Protein AF-A0A8J4XQ06-F1 (afdb_monomer)

Radius of gyration: 14.67 Å; Cα contacts (8 Å, |Δi|>4): 168; chains: 1; bounding box: 44×24×39 Å

Mean predicted aligned error: 8.26 Å

Foldseek 3Di:
DDADEDQALCPDPCPDPPDQAHEYEAEFADCSLLVSLVCLLVRQDDLNRHAYEYEYPCLVPDQQDFDDDPGRHPPDPPRHPVVSVVSNVVSVYHYDPDPVCRVVVNCVVCVVSVNNDDD

Organism: Chionoecetes opilio (NCBI:txid41210)

Nearest PDB structures (foldseek):
  7mss-assembly1_A  TM=9.404E-01  e=2.863E-13  Homo sapiens
  2fp4-assembly1_A  TM=9.313E-01  e=4.836E-13  Sus scrofa
  8z03-assembly1_A  TM=9.295E-01  e=5.514E-13  Homo sapiens
  6hxi-assembly1_B  TM=7.385E-01  e=1.306E-06  Methanothrix soehngenii
  6znw-assembly1_B  TM=7.306E-01  e=3.270E-06  Methanothrix soehngenii

Structure (mmCIF, N/CA/C/O 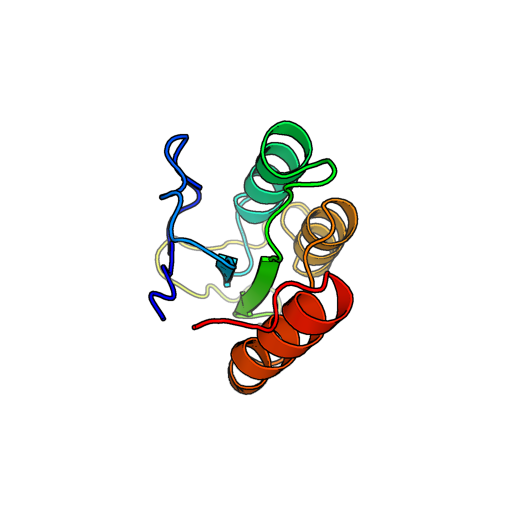backbone):
data_AF-A0A8J4XQ06-F1
#
_entry.id   AF-A0A8J4XQ06-F1
#
loop_
_atom_site.group_PDB
_atom_site.id
_atom_site.type_symbol
_atom_site.label_atom_id
_atom_site.label_alt_id
_atom_site.label_comp_id
_atom_site.label_asym_id
_atom_site.label_entity_id
_atom_site.label_seq_id
_atom_site.pdbx_PDB_ins_code
_atom_site.Cartn_x
_atom_site.Cartn_y
_atom_site.Cartn_z
_atom_site.occupancy
_atom_site.B_iso_or_equiv
_atom_site.auth_seq_id
_atom_site.auth_comp_id
_atom_site.auth_asym_id
_atom_site.auth_atom_id
_atom_site.pdbx_PDB_model_num
ATOM 1 N N . MET A 1 1 ? -20.132 5.941 2.288 1.00 33.44 1 MET A N 1
ATOM 2 C CA . MET A 1 1 ? -18.727 5.478 2.315 1.00 33.44 1 MET A CA 1
ATOM 3 C C . MET A 1 1 ? -17.895 6.371 1.405 1.00 33.44 1 MET A C 1
ATOM 5 O O . MET A 1 1 ? -18.049 6.287 0.193 1.00 33.44 1 MET A O 1
ATOM 9 N N . ARG A 1 2 ? -17.077 7.276 1.958 1.00 33.78 2 ARG A N 1
ATOM 10 C CA . ARG A 1 2 ? -16.100 8.029 1.157 1.00 33.78 2 ARG A CA 1
ATOM 11 C C . ARG A 1 2 ? -14.825 7.198 1.062 1.00 33.78 2 ARG A C 1
ATOM 13 O O . ARG A 1 2 ? -14.132 7.010 2.054 1.00 33.78 2 ARG A O 1
ATOM 20 N N . VAL A 1 3 ? -14.563 6.666 -0.128 1.00 37.72 3 VAL A N 1
ATOM 21 C CA . VAL A 1 3 ? -13.260 6.100 -0.485 1.00 37.72 3 VAL A CA 1
ATOM 22 C C . VAL A 1 3 ? -12.451 7.242 -1.081 1.00 37.72 3 VAL A C 1
ATOM 24 O O . VAL A 1 3 ? -12.711 7.672 -2.204 1.00 37.72 3 VAL A O 1
ATOM 27 N N . THR A 1 4 ? -11.510 7.784 -0.313 1.00 43.38 4 THR A N 1
ATOM 28 C CA . THR A 1 4 ? -10.630 8.846 -0.804 1.00 43.38 4 THR A CA 1
ATOM 29 C C . THR A 1 4 ? -9.442 8.206 -1.513 1.00 43.38 4 THR A C 1
ATOM 31 O O . THR A 1 4 ? -8.649 7.498 -0.898 1.00 43.38 4 THR A O 1
ATOM 34 N N . THR A 1 5 ? -9.339 8.434 -2.822 1.00 42.19 5 THR A N 1
ATOM 35 C CA . THR A 1 5 ? -8.217 7.968 -3.650 1.00 42.19 5 THR A CA 1
ATOM 36 C C . THR A 1 5 ? -7.195 9.096 -3.750 1.00 42.19 5 THR A C 1
ATOM 38 O O . THR A 1 5 ? -7.472 10.117 -4.377 1.00 42.19 5 THR A O 1
ATOM 41 N N . TYR A 1 6 ? -6.018 8.945 -3.140 1.00 45.16 6 TYR A N 1
ATOM 42 C CA . TYR A 1 6 ? -4.920 9.902 -3.299 1.00 45.16 6 TYR A CA 1
ATOM 43 C C . TYR A 1 6 ? -3.947 9.381 -4.362 1.00 45.16 6 TYR A C 1
ATOM 45 O O . TYR A 1 6 ? -3.070 8.577 -4.069 1.00 45.16 6 TYR A O 1
ATOM 53 N N . LEU A 1 7 ? -4.073 9.865 -5.605 1.00 40.22 7 LEU A N 1
ATOM 54 C CA . LEU A 1 7 ? -3.121 9.593 -6.702 1.00 40.22 7 LEU A CA 1
ATOM 55 C C . LEU A 1 7 ? -1.840 10.452 -6.604 1.00 40.22 7 LEU A C 1
ATOM 57 O O . LEU A 1 7 ? -1.159 10.739 -7.582 1.00 40.22 7 LEU A O 1
ATOM 61 N N . ARG A 1 8 ? -1.497 10.929 -5.415 1.00 39.19 8 ARG A N 1
ATOM 62 C CA . ARG A 1 8 ? -0.261 11.664 -5.174 1.00 39.19 8 ARG A CA 1
ATOM 63 C C . ARG A 1 8 ? 0.091 11.414 -3.726 1.00 39.19 8 ARG A C 1
ATOM 65 O O . ARG A 1 8 ? -0.762 11.624 -2.870 1.00 39.19 8 ARG A O 1
ATOM 72 N N . VAL A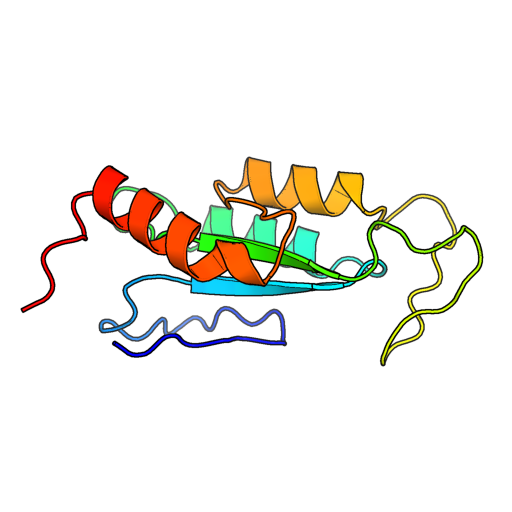 1 9 ? 1.302 10.910 -3.483 1.00 40.09 9 VAL A N 1
ATOM 73 C CA . VAL A 1 9 ? 1.858 10.581 -2.161 1.00 40.09 9 VAL A CA 1
ATOM 74 C C . VAL A 1 9 ? 1.865 11.833 -1.292 1.00 40.09 9 VAL A C 1
ATOM 76 O O . VAL A 1 9 ? 2.811 12.610 -1.221 1.00 40.09 9 VAL A O 1
ATOM 79 N N . THR A 1 10 ? 0.711 12.096 -0.720 1.00 38.12 10 THR A N 1
ATOM 80 C CA . THR A 1 10 ? 0.421 13.102 0.278 1.00 38.12 10 THR A CA 1
ATOM 81 C C . THR A 1 10 ? -0.788 12.516 0.982 1.00 38.12 10 THR A C 1
ATOM 83 O O . THR A 1 10 ? -1.923 12.943 0.790 1.00 38.12 10 THR A O 1
ATOM 86 N N . ILE A 1 11 ? -0.544 11.435 1.730 1.00 52.03 11 ILE A N 1
ATOM 87 C CA . ILE A 1 11 ? -1.460 10.992 2.777 1.00 52.03 11 ILE A CA 1
ATOM 88 C C . ILE A 1 11 ? -1.495 12.184 3.729 1.00 52.03 11 ILE A C 1
ATOM 90 O O . ILE A 1 11 ? -0.576 12.388 4.510 1.00 52.03 11 ILE A O 1
ATOM 94 N N . SER A 1 12 ? -2.429 13.104 3.503 1.00 42.12 12 SER A N 1
ATOM 95 C CA . SER A 1 12 ? -2.390 14.419 4.134 1.00 42.12 12 SER A CA 1
ATOM 96 C C . SER A 1 12 ? -2.438 14.246 5.650 1.00 42.12 12 SER A C 1
ATOM 98 O O . SER A 1 12 ? -3.196 13.416 6.150 1.00 42.12 12 SER A O 1
ATOM 100 N N . LYS A 1 13 ? -1.676 15.072 6.380 1.00 39.91 13 LYS A N 1
ATOM 101 C CA . LYS A 1 13 ? -1.653 15.187 7.855 1.00 39.91 13 LYS A CA 1
ATOM 102 C C . LYS A 1 13 ? -3.030 15.381 8.519 1.00 39.91 13 LYS A C 1
ATOM 104 O O . LYS A 1 13 ? -3.122 15.397 9.738 1.00 39.91 13 LYS A O 1
ATOM 109 N N . HIS A 1 14 ? -4.085 15.529 7.726 1.00 44.62 14 HIS A N 1
ATOM 110 C CA . HIS A 1 14 ? -5.471 15.667 8.142 1.00 44.62 14 HIS A CA 1
ATOM 111 C C . HIS A 1 14 ? -6.260 14.515 7.531 1.00 44.62 14 HIS A C 1
ATOM 113 O O . HIS A 1 14 ? -7.026 14.709 6.585 1.00 44.62 14 HIS A O 1
ATOM 119 N N . VAL A 1 15 ? -6.019 13.291 8.005 1.00 58.28 15 VAL A N 1
ATOM 120 C CA . VAL A 1 15 ? -6.884 12.186 7.606 1.00 58.28 15 VAL A CA 1
ATOM 121 C C . VAL A 1 15 ? -8.242 12.468 8.226 1.00 58.28 15 VAL A C 1
ATOM 123 O O . VAL A 1 15 ? -8.398 12.364 9.439 1.00 58.28 15 VAL A O 1
ATOM 126 N N . ASP A 1 16 ? -9.193 12.852 7.380 1.00 69.81 16 ASP A N 1
ATOM 127 C CA . ASP A 1 16 ? -10.593 13.060 7.732 1.00 69.81 16 ASP A CA 1
ATOM 128 C C . ASP A 1 16 ? -11.041 11.967 8.736 1.00 69.81 16 ASP A C 1
ATOM 130 O O . ASP A 1 16 ? -10.819 10.772 8.461 1.00 69.81 16 ASP A O 1
ATOM 134 N N . PRO A 1 17 ? -11.592 12.333 9.914 1.00 72.81 17 PRO A N 1
ATOM 135 C CA . PRO A 1 17 ? -12.045 11.368 10.922 1.00 72.81 17 PRO A CA 1
ATOM 136 C C . PRO A 1 17 ? -13.074 10.365 10.368 1.00 72.81 17 PRO A C 1
ATOM 138 O O . PRO A 1 17 ? -13.179 9.231 10.857 1.00 72.81 17 PRO A O 1
ATOM 141 N N . ASP A 1 18 ? -13.766 10.721 9.285 1.00 78.81 18 ASP A N 1
ATOM 142 C CA . ASP A 1 18 ? -14.714 9.851 8.597 1.00 78.81 18 ASP A CA 1
ATOM 143 C C . ASP A 1 18 ? -14.049 8.885 7.609 1.00 78.81 18 ASP A C 1
ATOM 145 O O . ASP A 1 18 ? -14.679 7.925 7.165 1.00 78.81 18 ASP A O 1
ATOM 149 N N . THR A 1 19 ? -12.759 9.054 7.299 1.00 81.75 19 THR A N 1
ATOM 150 C CA . THR A 1 19 ? -12.008 8.078 6.496 1.00 81.75 19 THR A CA 1
ATOM 151 C C . THR A 1 19 ? -11.819 6.796 7.298 1.00 81.75 19 THR A C 1
ATOM 153 O O . THR A 1 19 ? -11.167 6.811 8.344 1.00 81.75 19 THR A O 1
ATOM 156 N N . LYS A 1 20 ? -12.350 5.682 6.784 1.00 84.62 20 LYS A N 1
ATOM 157 C CA . LYS A 1 20 ? -12.294 4.355 7.428 1.00 84.62 20 LYS A CA 1
ATOM 158 C C . LYS A 1 20 ? -11.317 3.377 6.773 1.00 84.62 20 LYS A C 1
ATOM 160 O O . LYS A 1 20 ? -11.114 2.289 7.292 1.00 84.62 20 LYS A O 1
ATOM 165 N N . GLY A 1 21 ? -10.719 3.752 5.647 1.00 89.12 21 GLY A N 1
ATOM 166 C CA . GLY A 1 21 ? -9.751 2.942 4.916 1.00 89.12 21 GLY A CA 1
ATOM 167 C C . GLY A 1 21 ? -9.085 3.754 3.814 1.00 89.12 21 GLY A C 1
ATOM 168 O O . GLY A 1 21 ? -9.603 4.798 3.411 1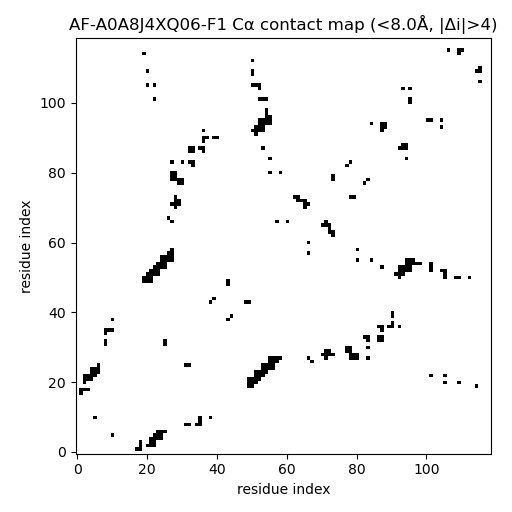.00 89.12 21 GLY A O 1
ATOM 169 N N . ILE A 1 22 ? -7.926 3.294 3.357 1.00 90.44 22 ILE A N 1
ATOM 170 C CA . ILE A 1 22 ? -7.083 3.997 2.390 1.00 90.44 22 ILE A CA 1
ATOM 171 C C . ILE A 1 22 ? -6.832 3.073 1.198 1.00 90.44 22 ILE A C 1
ATOM 173 O O . ILE A 1 22 ? -6.433 1.922 1.363 1.00 90.44 22 ILE A O 1
ATOM 177 N N . ILE A 1 23 ? -7.044 3.597 -0.011 1.00 91.19 23 ILE A N 1
ATOM 178 C CA . ILE A 1 23 ? -6.619 2.954 -1.254 1.00 91.19 23 ILE A CA 1
ATOM 179 C C . ILE A 1 23 ? -5.474 3.758 -1.866 1.00 91.19 23 ILE A C 1
ATOM 181 O O . ILE A 1 23 ? -5.600 4.962 -2.099 1.00 91.19 23 ILE A O 1
ATOM 185 N N . LEU A 1 24 ? -4.365 3.071 -2.134 1.00 91.06 24 LEU A N 1
ATOM 186 C CA . LEU A 1 24 ? -3.194 3.600 -2.821 1.00 91.06 24 LEU A CA 1
ATOM 187 C C . LEU A 1 24 ? -3.098 2.985 -4.219 1.00 91.06 24 LEU A C 1
ATOM 189 O O . LEU A 1 24 ? -3.209 1.777 -4.392 1.00 91.06 24 LEU A O 1
ATOM 193 N N . ILE A 1 25 ? -2.892 3.816 -5.235 1.00 90.12 25 ILE A N 1
ATOM 194 C CA . ILE A 1 25 ? -2.642 3.350 -6.600 1.00 90.12 25 ILE A CA 1
ATOM 195 C C . ILE A 1 25 ? -1.325 3.970 -7.038 1.00 90.12 25 ILE A C 1
ATOM 197 O O . ILE A 1 25 ? -1.235 5.186 -7.201 1.00 90.12 25 ILE A O 1
ATOM 201 N N . GLY A 1 26 ? -0.309 3.124 -7.160 1.00 86.25 26 GLY A N 1
ATOM 202 C CA . GLY A 1 26 ? 1.034 3.489 -7.587 1.00 86.25 26 GLY A CA 1
ATOM 203 C C . GLY A 1 26 ? 1.354 2.983 -8.989 1.00 86.25 26 GLY A C 1
ATOM 204 O O . GLY A 1 26 ? 0.565 2.277 -9.625 1.00 86.25 26 GLY A O 1
ATOM 205 N N . GLU A 1 27 ? 2.551 3.308 -9.456 1.00 85.00 27 GLU A N 1
ATOM 206 C CA . GLU A 1 27 ? 3.117 2.799 -10.706 1.00 85.00 27 GLU A CA 1
ATOM 207 C C . GLU A 1 27 ? 4.579 2.384 -10.504 1.00 85.00 27 GLU A C 1
ATOM 209 O O . GLU A 1 27 ? 5.247 2.803 -9.560 1.00 85.00 27 GLU A O 1
ATOM 214 N N . ILE A 1 28 ? 5.091 1.511 -11.372 1.00 80.25 28 ILE A N 1
ATOM 215 C CA . ILE A 1 28 ? 6.527 1.205 -11.389 1.00 80.25 28 ILE A CA 1
ATOM 216 C C . ILE A 1 28 ? 7.368 2.461 -11.679 1.00 80.25 28 ILE A C 1
ATOM 218 O O . ILE A 1 28 ? 6.944 3.354 -12.407 1.00 80.25 28 ILE A O 1
ATOM 222 N N . GLY A 1 29 ? 8.605 2.482 -11.169 1.00 75.31 29 GLY A N 1
ATOM 223 C CA . GLY A 1 29 ? 9.544 3.598 -11.322 1.00 75.31 29 GLY A CA 1
ATOM 224 C C . GLY A 1 29 ? 9.435 4.681 -10.244 1.00 75.31 29 GLY A C 1
ATOM 225 O O . GLY A 1 29 ? 8.452 4.799 -9.520 1.00 75.31 29 GLY A O 1
ATOM 226 N N . GLY A 1 30 ? 10.506 5.465 -10.088 1.00 79.50 30 GLY A N 1
ATOM 227 C CA . GLY A 1 30 ? 10.623 6.437 -8.996 1.00 79.50 30 GLY A CA 1
ATOM 228 C C . GLY A 1 30 ? 10.700 5.777 -7.611 1.00 79.50 30 GLY A C 1
ATOM 229 O O . GLY A 1 30 ? 10.921 4.577 -7.507 1.00 79.50 30 GLY A O 1
ATOM 230 N N . GLY A 1 31 ? 10.509 6.562 -6.548 1.00 81.31 31 GLY A N 1
ATOM 231 C CA . GLY A 1 31 ? 10.595 6.104 -5.147 1.00 81.31 31 GLY A CA 1
ATOM 232 C C . GLY A 1 31 ? 9.407 6.546 -4.286 1.00 81.31 31 GLY A C 1
ATOM 233 O O . GLY A 1 31 ? 9.588 6.941 -3.135 1.00 81.31 31 GLY A O 1
ATOM 234 N N . ALA A 1 32 ? 8.229 6.693 -4.895 1.00 84.81 32 ALA A N 1
ATOM 235 C CA . ALA A 1 32 ? 7.067 7.293 -4.248 1.00 84.81 32 ALA A CA 1
ATOM 236 C C . ALA A 1 32 ? 6.414 6.332 -3.242 1.00 84.81 32 ALA A C 1
ATOM 238 O O . ALA A 1 32 ? 6.056 6.750 -2.145 1.00 84.81 32 ALA A O 1
ATOM 239 N N . GLU A 1 33 ? 6.307 5.057 -3.599 1.00 88.50 33 GLU A N 1
ATOM 240 C CA . GLU A 1 33 ? 5.726 3.989 -2.788 1.00 88.50 33 GLU A CA 1
ATOM 241 C C . GLU A 1 33 ? 6.563 3.723 -1.534 1.00 88.50 33 GLU A C 1
ATOM 243 O O . GLU A 1 33 ? 6.015 3.537 -0.454 1.00 88.50 33 GLU A O 1
ATOM 248 N N . GLU A 1 34 ? 7.886 3.791 -1.653 1.00 89.69 34 GLU A N 1
ATOM 249 C CA . GLU A 1 34 ? 8.821 3.654 -0.540 1.00 89.69 34 GLU A CA 1
ATOM 250 C C . GLU A 1 34 ? 8.650 4.801 0.468 1.00 89.69 34 GLU A C 1
ATOM 252 O O . GLU A 1 34 ? 8.506 4.565 1.666 1.00 89.69 34 GLU A O 1
ATOM 257 N N . ARG A 1 35 ? 8.537 6.043 -0.022 1.00 87.62 35 ARG A N 1
ATOM 258 C CA . ARG A 1 35 ? 8.214 7.210 0.817 1.00 87.62 35 ARG A CA 1
ATOM 259 C C . ARG A 1 35 ? 6.821 7.116 1.441 1.00 87.62 35 ARG A C 1
ATOM 261 O O . ARG A 1 35 ? 6.620 7.555 2.569 1.00 87.62 35 ARG A O 1
ATOM 268 N N . ALA A 1 36 ? 5.848 6.553 0.723 1.00 89.06 36 ALA A N 1
ATOM 269 C CA . ALA A 1 36 ? 4.517 6.308 1.270 1.00 89.06 36 ALA A CA 1
ATOM 270 C C . ALA A 1 36 ? 4.560 5.262 2.395 1.00 89.06 36 ALA A C 1
ATOM 272 O O . ALA A 1 36 ? 3.885 5.434 3.406 1.00 89.06 36 ALA A O 1
ATOM 273 N N . ALA A 1 37 ? 5.372 4.213 2.247 1.00 91.56 37 ALA A N 1
ATOM 274 C CA . ALA A 1 37 ? 5.578 3.201 3.275 1.00 91.56 37 ALA A CA 1
ATOM 275 C C . ALA A 1 37 ? 6.222 3.784 4.543 1.00 91.56 37 ALA A C 1
ATOM 277 O O . ALA A 1 37 ? 5.751 3.505 5.644 1.00 91.56 37 ALA A O 1
ATOM 278 N N . GLU A 1 38 ? 7.258 4.615 4.403 1.00 91.19 38 GLU A N 1
ATOM 279 C CA . GLU A 1 38 ? 7.865 5.343 5.529 1.00 91.19 38 GLU A CA 1
ATOM 280 C C . GLU A 1 38 ? 6.831 6.222 6.240 1.00 91.19 38 GLU A C 1
ATOM 282 O O . GLU A 1 38 ? 6.635 6.097 7.447 1.00 91.19 38 GLU A O 1
ATOM 287 N N . TYR A 1 39 ? 6.073 7.016 5.478 1.00 89.69 39 TYR A N 1
ATOM 288 C CA . TYR A 1 39 ? 5.020 7.864 6.033 1.00 89.69 39 TYR A CA 1
ATOM 289 C C . TYR A 1 39 ? 3.958 7.058 6.797 1.00 89.69 39 TYR A C 1
ATOM 291 O O . TYR A 1 39 ? 3.523 7.457 7.874 1.00 89.69 39 TYR A O 1
ATOM 299 N N . LEU A 1 40 ? 3.521 5.917 6.255 1.00 90.75 40 LEU A N 1
ATOM 300 C CA . LEU A 1 40 ? 2.528 5.058 6.903 1.00 90.75 40 LEU A CA 1
ATOM 301 C C . LEU A 1 40 ? 3.042 4.465 8.216 1.00 90.75 40 LEU A C 1
ATOM 303 O O . LEU A 1 40 ? 2.286 4.413 9.182 1.00 90.75 40 LEU A O 1
ATOM 307 N N . LYS A 1 41 ? 4.318 4.075 8.287 1.00 90.69 41 LYS A N 1
ATOM 308 C CA . LYS A 1 41 ? 4.925 3.589 9.536 1.00 90.69 41 LYS A CA 1
ATOM 309 C C . LYS A 1 41 ? 4.916 4.666 10.623 1.00 90.69 41 LYS A C 1
ATOM 311 O O . LYS A 1 41 ? 4.630 4.364 11.781 1.00 90.69 41 LYS A O 1
ATOM 316 N N . GLU A 1 42 ? 5.190 5.911 10.245 1.00 89.94 42 GLU A N 1
ATOM 317 C CA . GLU A 1 42 ? 5.248 7.049 11.168 1.00 89.94 42 GLU A CA 1
ATOM 318 C C . GLU A 1 42 ? 3.864 7.568 11.586 1.00 89.94 42 GLU A C 1
ATOM 320 O O . GLU A 1 42 ? 3.692 8.014 12.719 1.00 89.94 42 GLU A O 1
ATOM 325 N N . HIS A 1 43 ? 2.875 7.521 10.689 1.00 86.56 43 HIS A N 1
ATOM 326 C CA . HIS A 1 43 ? 1.609 8.246 10.866 1.00 86.56 43 HIS A CA 1
ATOM 327 C C . HIS A 1 43 ? 0.342 7.385 10.841 1.00 86.56 43 HIS A C 1
ATOM 329 O O . HIS A 1 43 ? -0.733 7.888 11.161 1.00 86.56 43 HIS A O 1
ATOM 335 N N . ASN A 1 44 ? 0.432 6.114 10.452 1.00 87.38 44 ASN A N 1
ATOM 336 C CA . ASN A 1 44 ? -0.690 5.178 10.392 1.00 87.38 44 ASN A CA 1
ATOM 337 C C . ASN A 1 44 ? -0.312 3.861 11.086 1.00 87.38 44 ASN A C 1
ATOM 339 O O . ASN A 1 44 ? -0.327 2.787 10.486 1.00 87.38 44 ASN A O 1
ATOM 343 N N . SER A 1 45 ? 0.058 3.971 12.359 1.00 84.25 45 SER A N 1
ATOM 344 C CA . SER A 1 45 ? 0.466 2.865 13.223 1.00 84.25 45 SER A CA 1
ATOM 345 C C . SER A 1 45 ? -0.319 2.876 14.540 1.00 84.25 45 SER A C 1
ATOM 347 O O . SER A 1 45 ? -0.973 3.859 14.888 1.00 84.25 45 SER A O 1
ATOM 349 N N . GLY A 1 46 ? -0.288 1.758 15.270 1.00 86.19 46 GLY A N 1
ATOM 350 C CA . GLY A 1 46 ? -1.009 1.609 16.537 1.00 86.19 46 GLY A CA 1
ATOM 351 C C . GLY A 1 46 ? -2.479 1.179 16.385 1.00 86.19 46 GLY A C 1
ATOM 352 O O . GLY A 1 46 ? -2.877 0.709 15.318 1.00 86.19 46 GLY A O 1
ATOM 353 N N . PRO A 1 47 ? -3.283 1.283 17.461 1.00 84.00 47 PRO A N 1
ATOM 354 C CA . PRO A 1 47 ? -4.645 0.739 17.511 1.00 84.00 47 PRO A CA 1
ATOM 355 C C . PRO A 1 47 ? -5.631 1.455 16.578 1.00 84.00 47 PRO A C 1
ATOM 357 O O . PRO A 1 47 ? -6.594 0.840 16.131 1.00 84.00 47 PRO A O 1
ATOM 360 N N . ASP A 1 48 ? -5.364 2.721 16.248 1.00 84.06 48 ASP A N 1
ATOM 361 C CA . ASP A 1 48 ? -6.209 3.545 15.374 1.00 84.06 48 ASP A CA 1
ATOM 362 C C . ASP A 1 48 ? -5.741 3.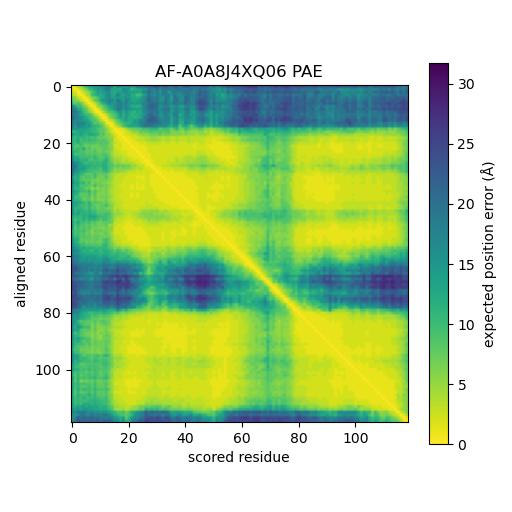536 13.906 1.00 84.06 48 ASP A C 1
ATOM 364 O O . ASP A 1 48 ? -6.209 4.335 13.087 1.00 84.06 48 ASP A O 1
ATOM 368 N N . ALA A 1 49 ? -4.798 2.651 13.558 1.00 87.00 49 ALA A N 1
ATOM 369 C CA . ALA A 1 49 ? -4.293 2.527 12.199 1.00 87.00 49 ALA A CA 1
ATOM 370 C C . ALA A 1 49 ? -5.427 2.163 11.233 1.00 87.00 49 ALA A C 1
ATOM 372 O O . ALA A 1 49 ? -6.170 1.197 11.424 1.00 87.00 49 ALA A O 1
ATOM 373 N N . LYS A 1 50 ? -5.545 2.937 10.154 1.00 88.38 50 LYS A N 1
ATOM 374 C CA . LYS A 1 50 ? -6.553 2.696 9.123 1.00 88.38 50 LYS A CA 1
ATOM 375 C C . LYS A 1 50 ? -6.060 1.595 8.186 1.00 88.38 50 LYS A C 1
ATOM 377 O O . LYS A 1 50 ? -4.880 1.604 7.827 1.00 88.38 50 LYS A O 1
ATOM 382 N N . PRO A 1 51 ? -6.938 0.682 7.742 1.00 93.12 51 PRO A N 1
ATOM 383 C CA . PRO A 1 51 ? -6.565 -0.349 6.785 1.00 93.12 51 PRO A CA 1
ATOM 384 C C . PRO A 1 51 ? -6.162 0.282 5.453 1.00 93.12 51 PRO A C 1
ATOM 386 O O . PRO A 1 51 ? -6.833 1.198 4.963 1.00 93.12 51 PRO A O 1
ATOM 389 N N . VAL A 1 52 ? -5.072 -0.214 4.865 1.00 94.19 52 VAL A N 1
ATOM 390 C CA . VAL A 1 52 ? -4.514 0.308 3.613 1.00 94.19 52 VAL A CA 1
ATOM 391 C C . VAL A 1 52 ? -4.372 -0.816 2.597 1.00 94.19 52 VAL A C 1
ATOM 393 O O . VAL A 1 52 ? -3.727 -1.829 2.867 1.00 94.19 52 VAL A O 1
ATOM 396 N N . VAL A 1 53 ? -4.927 -0.610 1.403 1.00 96.00 53 VAL A N 1
ATOM 397 C CA . VAL A 1 53 ? -4.735 -1.496 0.250 1.00 96.00 53 VAL A CA 1
ATOM 398 C C . VAL A 1 53 ? -4.068 -0.721 -0.874 1.00 96.00 53 VAL A C 1
ATOM 400 O O . VAL A 1 53 ? -4.477 0.394 -1.189 1.00 96.00 53 VAL A O 1
ATOM 403 N N . SER A 1 54 ? -3.059 -1.313 -1.503 1.00 94.81 54 SER A N 1
ATOM 404 C CA . SER A 1 54 ? -2.348 -0.725 -2.634 1.00 94.81 54 SER A CA 1
ATOM 405 C C . SER A 1 54 ? -2.466 -1.569 -3.899 1.00 94.81 54 SER A C 1
ATOM 407 O O . SER A 1 54 ? -2.685 -2.774 -3.834 1.00 94.81 54 SER A O 1
ATOM 409 N N . PHE A 1 55 ? -2.307 -0.947 -5.060 1.00 92.88 55 PHE A N 1
ATOM 410 C CA . PHE A 1 55 ? -2.054 -1.611 -6.335 1.00 92.88 55 PHE A CA 1
ATOM 411 C C . PHE A 1 55 ? -0.934 -0.867 -7.059 1.00 92.88 55 PHE A C 1
ATOM 413 O O . PHE A 1 55 ? -0.959 0.360 -7.136 1.00 92.88 55 PHE A O 1
ATOM 420 N N . ILE A 1 56 ? 0.033 -1.604 -7.607 1.00 89.69 56 ILE A N 1
ATOM 421 C CA . ILE A 1 56 ? 1.131 -1.037 -8.397 1.00 89.69 56 ILE A CA 1
ATOM 422 C C . ILE A 1 56 ? 0.898 -1.393 -9.863 1.00 89.69 56 ILE A C 1
ATOM 424 O O . ILE A 1 56 ? 0.925 -2.562 -10.250 1.00 89.69 56 ILE A O 1
ATOM 428 N N . ALA A 1 57 ? 0.674 -0.381 -10.695 1.00 87.19 57 ALA A N 1
ATOM 429 C CA . ALA A 1 57 ? 0.523 -0.560 -12.129 1.00 87.19 57 ALA A CA 1
ATOM 430 C C . ALA A 1 57 ? 1.871 -0.865 -12.803 1.00 87.19 57 ALA A C 1
ATOM 432 O O . ALA A 1 57 ? 2.919 -0.357 -12.410 1.00 87.19 57 ALA A O 1
ATOM 433 N N . GLY A 1 58 ? 1.835 -1.668 -13.870 1.00 82.00 58 GLY A N 1
ATOM 434 C CA . GLY A 1 58 ? 3.008 -1.922 -14.712 1.00 82.00 58 GLY A CA 1
ATOM 435 C C . GLY A 1 58 ? 3.961 -3.014 -14.214 1.00 82.00 58 GLY A C 1
ATOM 436 O O . GLY A 1 58 ? 5.062 -3.110 -14.740 1.00 82.00 58 GLY A O 1
ATOM 437 N N . LEU A 1 59 ? 3.552 -3.882 -13.277 1.00 78.12 59 LEU A N 1
ATOM 438 C CA . LEU A 1 59 ? 4.364 -5.034 -12.829 1.00 78.12 59 LEU A CA 1
ATOM 439 C C . LEU A 1 59 ? 4.809 -5.959 -13.976 1.00 78.12 59 LEU A C 1
ATOM 441 O O . LEU A 1 59 ? 5.861 -6.583 -13.897 1.00 78.12 59 LEU A O 1
ATOM 445 N N . THR A 1 60 ? 4.016 -6.044 -15.045 1.00 74.94 60 THR A N 1
ATOM 446 C CA . THR A 1 60 ? 4.302 -6.855 -16.239 1.00 74.94 60 THR A CA 1
ATOM 447 C C . THR A 1 60 ? 4.980 -6.054 -17.355 1.00 74.94 60 THR A C 1
ATOM 449 O O . THR A 1 60 ? 4.999 -6.497 -18.506 1.00 74.94 60 THR A O 1
ATOM 452 N N . ALA A 1 61 ? 5.473 -4.843 -17.071 1.00 70.69 61 ALA A N 1
ATOM 453 C CA . ALA A 1 61 ? 6.156 -4.033 -18.069 1.00 70.69 61 ALA A CA 1
ATOM 454 C C . ALA A 1 61 ? 7.472 -4.713 -18.484 1.00 70.69 61 ALA A C 1
ATOM 456 O O . ALA A 1 61 ? 8.261 -5.098 -17.618 1.00 70.69 61 ALA A O 1
ATOM 457 N N . PRO A 1 62 ? 7.740 -4.860 -19.794 1.00 65.19 62 PRO A N 1
ATOM 458 C CA . PRO A 1 62 ? 9.004 -5.417 -20.241 1.00 65.19 62 PRO A CA 1
ATOM 459 C C . PRO A 1 62 ? 10.165 -4.469 -19.885 1.00 65.19 62 PRO A C 1
ATOM 461 O O . PRO A 1 62 ? 9.977 -3.245 -19.880 1.00 65.19 62 PRO A O 1
ATOM 464 N N . PRO A 1 63 ? 11.371 -5.006 -19.617 1.00 66.94 63 PRO A N 1
ATOM 465 C CA . PRO A 1 63 ? 12.557 -4.199 -19.350 1.00 66.94 63 PRO A CA 1
ATOM 466 C C . PRO A 1 63 ? 12.790 -3.141 -20.435 1.00 66.94 63 PRO A C 1
ATOM 468 O O . PRO A 1 63 ? 12.601 -3.400 -21.623 1.00 66.94 63 PRO A O 1
ATOM 471 N N . GLY A 1 64 ? 13.197 -1.937 -20.031 1.00 62.53 64 GLY A N 1
ATOM 472 C CA . GLY A 1 64 ? 13.510 -0.845 -20.959 1.00 62.53 64 GLY A CA 1
ATOM 473 C C . GLY A 1 64 ? 12.299 -0.132 -21.573 1.00 62.53 64 GLY A C 1
ATOM 474 O O . GLY A 1 64 ? 12.487 0.780 -22.377 1.00 62.53 64 GLY A O 1
ATOM 475 N N . ARG A 1 65 ? 11.060 -0.487 -21.201 1.00 58.50 65 ARG A N 1
ATOM 476 C CA . ARG A 1 65 ? 9.864 0.237 -21.651 1.00 58.50 65 ARG A CA 1
ATOM 477 C C . ARG A 1 65 ? 9.495 1.357 -20.685 1.00 58.50 65 ARG A C 1
ATOM 479 O O . ARG A 1 65 ? 9.394 1.150 -19.480 1.00 58.50 65 ARG A O 1
ATOM 486 N N . ARG A 1 66 ? 9.231 2.537 -21.241 1.00 57.16 66 ARG A N 1
ATOM 487 C CA . ARG A 1 66 ? 8.675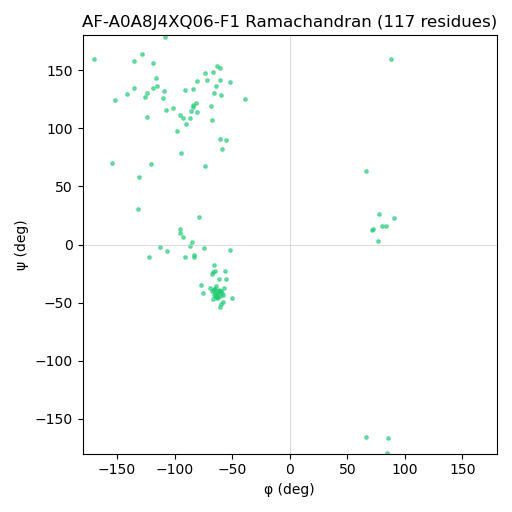 3.676 -20.509 1.00 57.16 66 ARG A CA 1
ATOM 488 C C . ARG A 1 66 ? 7.158 3.500 -20.395 1.00 57.16 66 ARG A C 1
ATOM 490 O O . ARG A 1 66 ? 6.481 3.420 -21.417 1.00 57.16 66 ARG A O 1
ATOM 497 N N . MET A 1 67 ? 6.635 3.461 -19.173 1.00 55.41 67 MET A N 1
ATOM 498 C CA . MET A 1 67 ? 5.196 3.480 -18.882 1.00 55.41 67 MET A CA 1
ATOM 499 C C . MET A 1 67 ? 4.869 4.786 -18.126 1.00 55.41 67 MET A C 1
ATOM 501 O O . MET A 1 67 ? 5.630 5.173 -17.242 1.00 55.41 67 MET A O 1
ATOM 505 N N . GLY A 1 68 ? 3.775 5.474 -18.475 1.00 57.25 68 GLY A N 1
ATOM 506 C CA . GLY A 1 68 ? 3.159 6.508 -17.619 1.00 57.25 68 GLY A CA 1
ATOM 507 C C . GLY A 1 68 ? 3.709 7.950 -17.660 1.00 57.25 68 GLY A C 1
ATOM 508 O O . GLY A 1 68 ? 4.628 8.291 -18.413 1.00 57.25 68 GLY A O 1
ATOM 509 N N . HIS A 1 69 ? 3.083 8.811 -16.838 1.00 48.44 69 HIS A N 1
ATOM 510 C CA . HIS A 1 69 ? 3.115 10.286 -16.888 1.00 48.44 69 HIS A CA 1
ATOM 511 C C . HIS A 1 69 ? 4.483 10.935 -16.610 1.00 48.44 69 HIS A C 1
ATOM 513 O O . HIS A 1 69 ? 4.706 12.062 -17.045 1.00 48.44 69 HIS A O 1
ATOM 519 N N . ALA A 1 70 ? 5.409 10.260 -15.922 1.00 45.09 70 ALA A N 1
ATOM 520 C CA . ALA A 1 70 ? 6.681 10.868 -15.507 1.00 45.09 70 ALA A CA 1
ATOM 521 C C . ALA A 1 70 ? 7.928 10.293 -16.193 1.00 45.09 70 ALA A C 1
ATOM 523 O O . ALA A 1 70 ? 9.031 10.786 -15.983 1.00 45.09 70 ALA A O 1
ATOM 524 N N . GLY A 1 71 ? 7.802 9.282 -17.053 1.00 48.78 71 GLY A N 1
ATOM 525 C CA . GLY A 1 71 ? 8.993 8.575 -17.512 1.00 48.78 71 GLY A CA 1
ATOM 526 C C . GLY A 1 71 ? 9.671 7.815 -16.393 1.00 48.78 71 GLY A C 1
ATOM 527 O O . GLY A 1 71 ? 10.830 8.060 -16.074 1.00 48.78 71 GLY A O 1
ATOM 528 N N . ALA A 1 72 ? 8.937 6.847 -15.852 1.00 53.44 72 ALA A N 1
ATOM 529 C CA . ALA A 1 72 ? 9.516 5.741 -15.121 1.00 53.44 72 ALA A CA 1
ATOM 530 C C . ALA A 1 72 ? 10.560 5.043 -16.010 1.00 53.44 72 ALA A C 1
ATOM 532 O O . ALA A 1 72 ? 10.246 4.153 -16.799 1.00 53.44 72 ALA A O 1
ATOM 533 N N . ILE A 1 73 ? 11.809 5.500 -15.937 1.00 53.84 73 ILE A N 1
ATOM 534 C CA . ILE A 1 73 ? 12.959 4.761 -16.430 1.00 53.84 73 ILE A CA 1
ATOM 535 C C . ILE A 1 73 ? 13.333 3.821 -15.291 1.00 53.84 73 ILE A C 1
ATOM 537 O O . ILE A 1 73 ? 13.682 4.268 -14.199 1.00 53.84 7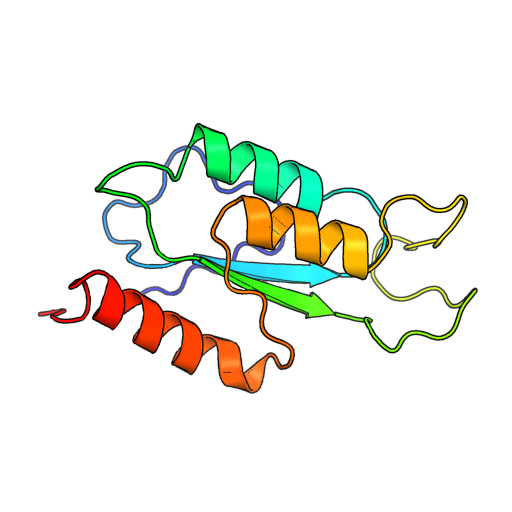3 ILE A O 1
ATOM 541 N N . ILE A 1 74 ? 13.271 2.513 -15.539 1.00 55.62 74 ILE A N 1
ATOM 542 C CA . ILE A 1 74 ? 13.893 1.518 -14.661 1.00 55.62 74 ILE A CA 1
ATOM 543 C C . ILE A 1 74 ? 15.412 1.601 -14.905 1.00 55.62 74 ILE A C 1
ATOM 545 O O . ILE A 1 74 ? 16.007 0.734 -15.536 1.00 55.62 74 ILE A O 1
ATOM 549 N N . SER A 1 75 ? 16.043 2.711 -14.516 1.00 49.91 75 SER A N 1
ATOM 550 C CA . SER A 1 75 ? 17.488 2.926 -14.629 1.00 49.91 75 SER A CA 1
ATOM 551 C C . SER A 1 75 ? 18.135 2.701 -13.270 1.00 49.91 75 SER A C 1
ATOM 553 O O . SER A 1 75 ? 17.868 3.446 -12.332 1.00 49.91 75 SER A O 1
ATOM 555 N N . GLY A 1 76 ? 19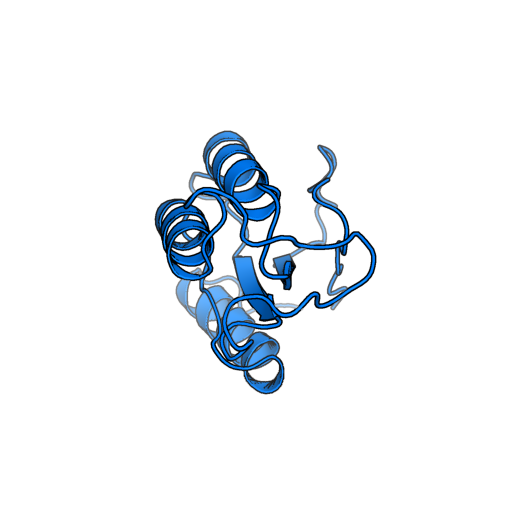.014 1.702 -13.174 1.00 51.25 76 GLY A N 1
ATOM 556 C CA . GLY A 1 76 ? 19.948 1.583 -12.049 1.00 51.25 76 GLY A CA 1
ATOM 557 C C . GLY A 1 76 ? 19.474 0.782 -10.833 1.00 51.25 76 GLY A C 1
ATOM 558 O O . GLY A 1 76 ? 20.007 0.989 -9.748 1.00 51.25 76 GLY A O 1
ATOM 559 N N . GLY A 1 77 ? 18.504 -0.128 -10.982 1.00 54.41 77 GLY A N 1
ATOM 560 C CA . GLY A 1 77 ? 18.204 -1.139 -9.954 1.00 54.41 77 GLY A CA 1
ATOM 561 C C . GLY A 1 77 ? 17.538 -0.631 -8.666 1.00 54.41 77 GLY A C 1
ATOM 562 O O . GLY A 1 77 ? 17.472 -1.383 -7.703 1.00 54.41 77 GLY A O 1
ATOM 563 N N . LYS A 1 78 ? 17.043 0.614 -8.636 1.00 52.22 78 LYS A N 1
ATOM 564 C CA . LYS A 1 78 ? 16.231 1.177 -7.540 1.00 52.22 78 LYS A CA 1
ATOM 565 C C . LYS A 1 78 ? 14.827 1.521 -8.038 1.00 52.22 78 LYS A C 1
ATOM 567 O O . LYS A 1 78 ? 14.680 1.989 -9.167 1.00 52.22 78 LYS A O 1
ATOM 572 N N . GLY A 1 79 ? 13.811 1.316 -7.199 1.00 59.25 79 GLY A N 1
ATOM 573 C CA . GLY A 1 79 ? 12.408 1.516 -7.578 1.00 59.25 79 GLY A CA 1
ATOM 574 C C . GLY A 1 79 ? 11.853 0.372 -8.428 1.00 59.25 79 GLY A C 1
ATOM 575 O O . GLY A 1 79 ? 10.949 0.582 -9.245 1.00 59.25 79 GLY A O 1
ATOM 576 N N . GLY A 1 80 ? 12.422 -0.831 -8.273 1.00 72.12 80 GLY A N 1
ATOM 577 C CA . GLY A 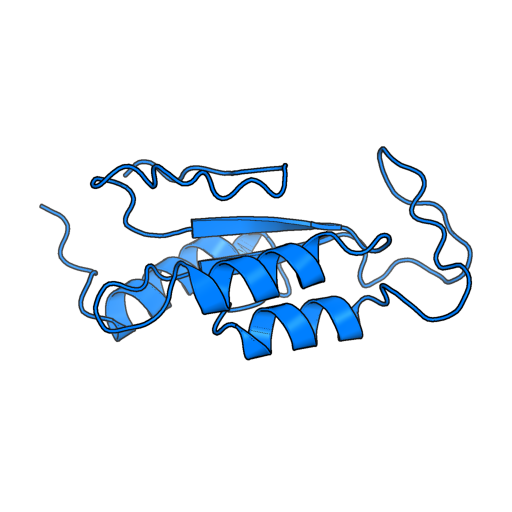1 80 ? 11.879 -2.039 -8.870 1.00 72.12 80 GLY A CA 1
ATOM 578 C C . GLY A 1 80 ? 10.489 -2.340 -8.313 1.00 72.12 80 GLY A C 1
ATOM 579 O O . GLY A 1 80 ? 10.153 -1.980 -7.187 1.00 72.12 8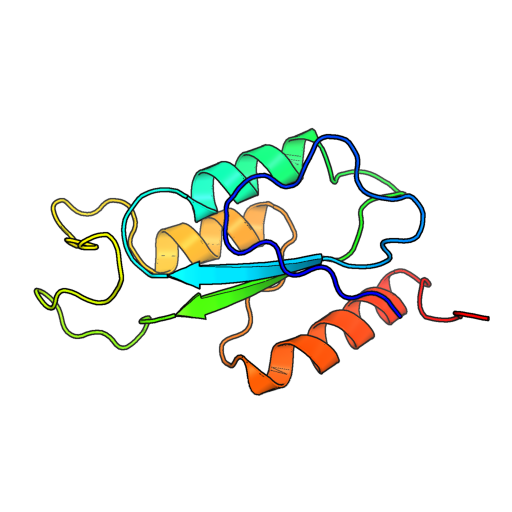0 GLY A O 1
ATOM 580 N N . ALA A 1 81 ? 9.675 -3.032 -9.106 1.00 79.69 81 ALA A N 1
ATOM 581 C CA . ALA A 1 81 ? 8.339 -3.461 -8.703 1.00 79.69 81 ALA A CA 1
ATOM 582 C C . ALA A 1 81 ? 8.329 -4.176 -7.337 1.00 79.69 81 ALA A C 1
ATOM 584 O O . ALA A 1 81 ? 7.509 -3.857 -6.483 1.00 79.69 81 ALA A O 1
ATOM 585 N N . MET A 1 82 ? 9.268 -5.103 -7.121 1.00 85.56 82 MET A N 1
ATOM 586 C CA . MET A 1 82 ? 9.359 -5.865 -5.872 1.00 85.56 82 MET A CA 1
ATOM 587 C C . MET A 1 82 ? 9.797 -5.012 -4.683 1.00 85.56 82 MET A C 1
ATOM 589 O O . MET A 1 82 ? 9.256 -5.190 -3.600 1.00 85.56 82 MET A O 1
ATOM 593 N N . ASP A 1 83 ? 10.709 -4.056 -4.876 1.00 86.94 83 ASP A N 1
ATOM 594 C CA . ASP A 1 83 ? 11.152 -3.167 -3.794 1.00 86.94 83 ASP A CA 1
ATOM 595 C C . ASP A 1 83 ? 9.984 -2.329 -3.267 1.00 86.94 83 ASP A C 1
ATOM 597 O O . ASP A 1 83 ? 9.790 -2.206 -2.059 1.00 86.94 83 ASP A O 1
ATOM 601 N N . LYS A 1 84 ? 9.150 -1.820 -4.182 1.00 88.81 84 LYS A N 1
ATOM 602 C CA . LYS A 1 84 ? 7.927 -1.078 -3.855 1.00 88.81 84 LYS A CA 1
ATOM 603 C C . LYS A 1 84 ? 6.923 -1.937 -3.095 1.00 88.81 84 LYS A C 1
ATOM 605 O O . LYS A 1 84 ? 6.355 -1.477 -2.107 1.00 88.81 84 LYS A O 1
ATOM 610 N N . ILE A 1 85 ? 6.713 -3.176 -3.550 1.00 92.25 85 ILE A N 1
ATOM 611 C CA . ILE A 1 85 ? 5.824 -4.139 -2.887 1.00 92.25 85 ILE A CA 1
ATOM 612 C C . ILE A 1 85 ? 6.325 -4.405 -1.466 1.00 92.25 85 ILE A C 1
ATOM 614 O O . ILE A 1 85 ? 5.582 -4.179 -0.518 1.00 92.25 85 ILE A O 1
ATOM 618 N N . HIS A 1 86 ? 7.596 -4.782 -1.307 1.00 93.88 86 HIS A N 1
ATOM 619 C CA . HIS A 1 86 ? 8.177 -5.080 0.001 1.00 93.88 86 HIS A CA 1
ATOM 620 C C . HIS A 1 86 ? 8.148 -3.872 0.942 1.00 93.88 86 HIS A C 1
ATOM 622 O O . HIS A 1 86 ? 7.859 -4.022 2.130 1.00 93.88 86 HIS A O 1
ATOM 628 N N . ALA A 1 87 ? 8.418 -2.665 0.435 1.00 93.56 87 ALA A N 1
ATOM 629 C CA . ALA A 1 87 ? 8.338 -1.451 1.236 1.00 93.56 87 ALA A CA 1
ATOM 630 C C . ALA A 1 87 ? 6.920 -1.258 1.793 1.00 93.56 87 ALA A C 1
ATOM 632 O O . ALA A 1 87 ? 6.760 -1.111 3.006 1.00 93.56 87 ALA A O 1
ATOM 633 N N . LEU A 1 88 ? 5.896 -1.330 0.938 1.00 94.69 88 LEU A N 1
ATOM 634 C CA . LEU A 1 88 ? 4.494 -1.188 1.334 1.00 94.69 88 LEU A CA 1
ATOM 635 C C . LEU A 1 88 ? 4.040 -2.307 2.286 1.00 94.69 88 LEU A C 1
ATOM 637 O O . LEU A 1 88 ? 3.457 -2.016 3.329 1.00 94.69 88 LEU A O 1
ATOM 641 N N . GLU A 1 89 ? 4.361 -3.566 1.989 1.00 95.75 89 GLU A N 1
ATOM 642 C CA . GLU A 1 89 ? 4.033 -4.709 2.854 1.00 95.75 89 GLU A CA 1
ATOM 643 C C . GLU A 1 89 ? 4.679 -4.570 4.238 1.00 95.75 89 GLU A C 1
ATOM 645 O O . GLU A 1 89 ? 4.028 -4.796 5.257 1.00 95.75 89 GLU A O 1
ATOM 650 N N . SER A 1 90 ? 5.926 -4.088 4.306 1.00 95.75 90 SER A N 1
ATOM 651 C CA . SER A 1 90 ? 6.603 -3.822 5.582 1.00 95.75 90 SER A CA 1
ATOM 652 C C . SER A 1 90 ? 5.960 -2.694 6.400 1.00 95.75 90 SER A C 1
ATOM 654 O O . SER A 1 90 ? 6.235 -2.570 7.591 1.00 95.75 90 SER A O 1
ATOM 656 N N . ALA A 1 91 ? 5.131 -1.853 5.774 1.00 94.50 91 ALA A N 1
ATOM 657 C CA . ALA A 1 91 ? 4.328 -0.823 6.432 1.00 94.50 91 ALA A CA 1
ATOM 658 C C . ALA A 1 91 ? 2.911 -1.309 6.796 1.00 94.50 91 ALA A C 1
ATOM 660 O O . ALA A 1 91 ? 2.088 -0.507 7.230 1.00 94.50 91 ALA A O 1
ATOM 661 N N . GLY A 1 92 ? 2.610 -2.601 6.616 1.00 94.19 92 GLY A N 1
ATOM 662 C CA . GLY A 1 92 ? 1.292 -3.178 6.888 1.00 94.19 92 GLY A CA 1
ATOM 663 C C . GLY A 1 92 ? 0.261 -2.931 5.784 1.00 94.19 92 GLY A C 1
ATOM 664 O O . GLY A 1 92 ? -0.934 -3.090 6.019 1.00 94.19 92 GLY A O 1
ATOM 665 N N . VAL A 1 93 ? 0.695 -2.530 4.584 1.00 95.75 93 VAL A N 1
ATOM 666 C CA . VAL A 1 93 ? -0.192 -2.337 3.430 1.00 95.75 93 VAL A CA 1
ATOM 667 C C . VAL A 1 93 ? -0.427 -3.664 2.721 1.00 95.75 93 VAL A C 1
ATOM 669 O O . VAL A 1 93 ? 0.520 -4.371 2.383 1.00 95.75 93 VAL A O 1
ATOM 672 N N . ILE A 1 94 ? -1.683 -3.963 2.398 1.00 97.00 94 ILE A N 1
ATOM 673 C CA . ILE A 1 94 ? -2.023 -5.101 1.540 1.00 97.00 94 ILE A CA 1
ATOM 674 C C . ILE A 1 94 ? -1.819 -4.688 0.085 1.00 97.00 94 ILE A C 1
ATOM 676 O O . ILE A 1 94 ? -2.543 -3.833 -0.425 1.00 97.00 94 ILE A O 1
ATOM 680 N N . VAL A 1 95 ? -0.863 -5.294 -0.617 1.00 95.56 95 VAL A N 1
ATOM 681 C CA . VAL A 1 95 ? -0.647 -5.002 -2.040 1.00 95.56 95 VAL A CA 1
ATOM 682 C C . VAL A 1 95 ? -1.433 -5.983 -2.909 1.00 95.56 95 VAL A C 1
ATOM 684 O O . VAL A 1 95 ? -1.107 -7.162 -3.032 1.00 95.56 95 VAL A O 1
ATOM 687 N N . SER A 1 96 ? -2.484 -5.484 -3.550 1.00 95.12 96 SER A N 1
ATOM 688 C CA . SER A 1 96 ? -3.271 -6.235 -4.517 1.00 95.12 96 SER A CA 1
ATOM 689 C C . SER A 1 96 ? -2.505 -6.441 -5.822 1.00 95.12 96 SER A C 1
ATOM 691 O O . SER A 1 96 ? -1.876 -5.526 -6.355 1.00 95.12 96 SER A O 1
ATOM 693 N N . ARG A 1 97 ? -2.657 -7.632 -6.408 1.00 90.88 97 ARG A N 1
ATOM 694 C CA . ARG A 1 97 ? -2.205 -7.936 -7.778 1.00 90.88 97 ARG A CA 1
ATOM 695 C C . ARG A 1 97 ? -3.204 -7.507 -8.853 1.00 90.88 97 ARG A C 1
ATOM 697 O O . ARG A 1 97 ? -2.892 -7.575 -10.037 1.00 90.88 97 ARG A O 1
ATOM 704 N N . SER A 1 98 ? -4.410 -7.103 -8.456 1.00 91.12 98 SER A N 1
ATOM 705 C CA . SER A 1 98 ? -5.482 -6.719 -9.372 1.00 91.12 98 SER A CA 1
ATOM 706 C C . SER A 1 98 ? -6.261 -5.517 -8.836 1.00 91.12 98 SER A C 1
ATOM 708 O O . SER A 1 98 ? -6.744 -5.566 -7.699 1.00 91.12 98 SER A O 1
ATOM 710 N N . PRO A 1 99 ? -6.472 -4.460 -9.640 1.00 88.81 99 PRO A N 1
ATOM 711 C CA . PRO A 1 99 ? -7.261 -3.311 -9.206 1.00 88.81 99 PRO A CA 1
ATOM 712 C C . PRO A 1 99 ? -8.708 -3.710 -8.869 1.00 88.81 99 PRO A C 1
ATOM 714 O O . PRO A 1 99 ? -9.307 -3.152 -7.954 1.00 88.81 99 PRO A O 1
ATOM 717 N N . ALA A 1 100 ? -9.246 -4.746 -9.524 1.00 93.12 100 ALA A N 1
ATOM 718 C CA . ALA A 1 100 ? -10.600 -5.245 -9.278 1.00 93.12 100 ALA A CA 1
ATOM 719 C C . ALA A 1 100 ? -10.785 -5.868 -7.881 1.00 93.12 100 ALA A C 1
ATOM 721 O O . ALA A 1 100 ? -11.903 -5.927 -7.382 1.00 93.12 100 ALA A O 1
ATOM 722 N N . GLN A 1 101 ? -9.705 -6.329 -7.241 1.00 94.88 101 GLN A N 1
ATOM 723 C CA . GLN A 1 101 ? -9.764 -6.965 -5.919 1.00 94.88 101 GLN A CA 1
ATOM 724 C C . GLN A 1 101 ? -9.600 -5.971 -4.763 1.00 94.88 101 GLN A C 1
ATOM 726 O O . GLN A 1 101 ? -9.852 -6.327 -3.616 1.00 94.88 101 GLN A O 1
ATOM 731 N N . MET A 1 102 ? -9.208 -4.722 -5.033 1.00 92.62 102 MET A N 1
ATOM 732 C CA . MET A 1 102 ? -8.837 -3.774 -3.976 1.00 92.62 102 MET A CA 1
ATOM 733 C C . MET A 1 102 ? -9.980 -3.477 -3.002 1.00 92.62 102 MET A C 1
ATOM 735 O O . MET A 1 102 ? -9.748 -3.387 -1.800 1.00 92.62 102 MET A O 1
ATOM 739 N N . GLY A 1 103 ? -11.213 -3.358 -3.504 1.00 90.44 103 GLY A N 1
ATOM 740 C CA . GLY A 1 103 ? -12.385 -3.127 -2.657 1.00 90.44 103 GLY A CA 1
ATOM 741 C C . GLY A 1 103 ? -12.682 -4.303 -1.724 1.00 90.44 103 GLY A C 1
ATOM 742 O O . GLY A 1 103 ? -12.955 -4.088 -0.545 1.00 90.44 103 GLY A O 1
ATOM 743 N N . ASN A 1 104 ? -12.570 -5.536 -2.229 1.00 95.12 104 ASN A N 1
ATOM 744 C CA . ASN A 1 104 ? -12.785 -6.745 -1.431 1.00 95.12 104 ASN A CA 1
ATOM 745 C C . ASN A 1 104 ? -11.709 -6.892 -0.354 1.00 95.12 104 ASN A C 1
ATOM 747 O O . ASN A 1 104 ? -12.045 -7.068 0.812 1.00 95.12 104 ASN A O 1
ATOM 751 N N . LEU A 1 105 ? -10.437 -6.721 -0.724 1.00 96.19 105 LEU A N 1
ATOM 752 C CA . LEU A 1 105 ? -9.311 -6.782 0.212 1.00 96.19 105 LEU A CA 1
ATOM 753 C C . LEU A 1 105 ? -9.428 -5.722 1.309 1.00 96.19 105 LEU A C 1
ATOM 755 O O . LEU A 1 105 ? -9.165 -6.004 2.475 1.00 96.19 105 LEU A O 1
ATOM 759 N N . LEU A 1 106 ? -9.870 -4.509 0.959 1.00 93.19 106 LEU A N 1
ATOM 760 C CA . LEU A 1 106 ? -10.065 -3.457 1.951 1.00 93.19 106 LEU A CA 1
ATOM 761 C C . LEU A 1 106 ? -11.192 -3.826 2.917 1.00 93.19 106 LEU A C 1
ATOM 763 O O . LEU A 1 106 ? -11.045 -3.654 4.122 1.00 93.19 106 LEU A O 1
ATOM 767 N N . LEU A 1 107 ? -12.305 -4.353 2.403 1.00 91.88 107 LEU A N 1
ATOM 768 C CA . LEU A 1 107 ? -13.425 -4.790 3.230 1.00 91.88 107 LEU A CA 1
ATOM 769 C C . LEU A 1 107 ? -13.038 -5.950 4.160 1.00 91.88 107 LEU A C 1
ATOM 771 O O . LEU A 1 107 ? -13.445 -5.967 5.321 1.00 91.88 107 LEU A O 1
ATOM 775 N N . GLU A 1 108 ? -12.277 -6.922 3.665 1.00 94.81 108 GLU A N 1
ATOM 776 C CA . GLU A 1 108 ? -11.748 -8.033 4.461 1.00 94.81 108 GLU A CA 1
ATOM 777 C C . GLU A 1 108 ? -10.843 -7.528 5.583 1.00 94.81 108 GLU A C 1
ATOM 779 O O . GLU A 1 108 ? -11.011 -7.923 6.738 1.00 94.81 108 GLU A O 1
ATOM 784 N N . GLU A 1 109 ? -9.961 -6.582 5.277 1.00 93.06 109 GLU A N 1
ATOM 785 C CA . GLU A 1 109 ? -9.068 -5.993 6.266 1.00 93.06 109 GLU A CA 1
ATOM 786 C C . GLU A 1 109 ? -9.823 -5.158 7.307 1.00 93.06 109 GLU A C 1
ATOM 788 O O . GLU A 1 109 ? -9.569 -5.256 8.507 1.00 93.06 109 GLU A O 1
ATOM 793 N N . MET A 1 110 ? -10.835 -4.400 6.881 1.00 90.44 110 MET A N 1
ATOM 794 C CA . MET A 1 110 ? -11.740 -3.706 7.797 1.00 90.44 110 MET A CA 1
ATOM 795 C C . MET A 1 110 ? -12.452 -4.681 8.740 1.00 90.44 110 MET A C 1
ATOM 797 O O . MET A 1 110 ? -12.585 -4.390 9.927 1.00 90.44 110 MET A O 1
ATOM 801 N N . LYS A 1 111 ? -12.908 -5.841 8.246 1.00 91.75 111 LYS A N 1
ATOM 802 C CA . LYS A 1 111 ? -13.513 -6.888 9.088 1.00 91.75 111 LYS A CA 1
ATOM 803 C C . LYS A 1 111 ? -12.502 -7.453 10.080 1.00 91.75 111 LYS A C 1
ATOM 805 O O . LYS A 1 111 ? -12.832 -7.574 11.256 1.00 91.75 111 LYS A O 1
ATOM 810 N N . ARG A 1 112 ? -11.276 -7.741 9.631 1.00 90.56 112 ARG A N 1
ATOM 811 C CA . ARG A 1 112 ? -10.181 -8.233 10.481 1.00 90.56 112 ARG A CA 1
ATOM 812 C C . ARG A 1 112 ? -9.873 -7.271 11.631 1.00 90.56 112 ARG A C 1
ATOM 814 O O . ARG A 1 112 ? -9.605 -7.718 12.741 1.00 90.56 112 ARG A O 1
ATOM 821 N N . LEU A 1 113 ? -9.947 -5.967 11.371 1.00 86.88 113 LEU A N 1
ATOM 822 C CA . LEU A 1 113 ? -9.743 -4.905 12.359 1.00 86.88 113 LEU A CA 1
ATOM 823 C C . LEU A 1 113 ? -11.004 -4.561 13.179 1.00 86.88 113 LEU A C 1
ATOM 825 O O . LEU A 1 113 ? -10.970 -3.638 13.985 1.00 86.88 113 LEU A O 1
ATOM 829 N N . GLY A 1 114 ? -12.129 -5.257 12.980 1.00 86.69 114 GLY A N 1
ATOM 830 C CA . GLY A 1 114 ? -13.382 -4.982 13.697 1.00 86.69 114 GLY A CA 1
ATOM 831 C C . GLY A 1 114 ? -14.094 -3.691 13.269 1.00 86.69 114 GLY A C 1
ATOM 832 O O . GLY A 1 114 ? -15.038 -3.257 13.922 1.00 86.69 114 GLY A O 1
ATOM 833 N N . LEU A 1 115 ? -13.692 -3.088 12.148 1.00 80.75 115 LEU A N 1
ATOM 834 C CA . LEU A 1 115 ? -14.220 -1.821 11.633 1.00 80.75 115 LEU A CA 1
ATOM 835 C C . LEU A 1 115 ? -15.467 -1.991 10.750 1.00 80.75 115 LEU A C 1
ATOM 837 O O . LEU A 1 115 ? -16.010 -1.005 10.272 1.00 80.75 115 LEU A O 1
ATOM 841 N N . SER A 1 116 ? -15.936 -3.218 10.505 1.00 66.50 116 SER A N 1
ATOM 842 C CA . SER A 1 116 ? -16.961 -3.512 9.483 1.00 66.50 116 SER A CA 1
ATOM 843 C C . SER A 1 116 ? -18.409 -3.112 9.811 1.00 66.50 116 SER A C 1
ATOM 845 O O . SER A 1 116 ? -19.290 -3.262 8.964 1.00 66.50 116 SER A O 1
ATOM 847 N N . HIS A 1 117 ? -18.673 -2.586 11.007 1.00 63.25 117 HIS A N 1
ATOM 848 C CA . HIS A 1 117 ? -19.996 -2.102 11.403 1.00 63.25 117 HIS A CA 1
ATOM 849 C C . HIS A 1 117 ? -20.122 -0.598 11.148 1.00 63.25 117 HIS A C 1
ATOM 851 O O . HIS A 1 117 ? -20.007 0.221 12.059 1.00 63.25 117 HIS A O 1
ATOM 857 N N . PHE A 1 118 ? -20.363 -0.230 9.892 1.00 59.75 118 PHE A N 1
ATOM 858 C CA . PHE A 1 118 ? -20.746 1.134 9.532 1.00 59.75 118 PHE A CA 1
ATOM 859 C C . PHE A 1 118 ? -22.263 1.276 9.722 1.00 59.75 118 PHE A C 1
ATOM 861 O O . PHE A 1 118 ? -23.021 0.511 9.125 1.00 59.75 118 PHE A O 1
ATOM 868 N N . LYS A 1 119 ? -22.695 2.199 10.591 1.00 44.44 119 LYS A N 1
ATOM 869 C CA . LYS A 1 119 ? -24.090 2.667 10.628 1.00 44.44 119 LYS A CA 1
ATOM 870 C C . LYS A 1 119 ? -24.388 3.541 9.414 1.00 44.44 119 LYS A C 1
ATOM 872 O O . LYS A 1 119 ? -23.460 4.259 8.976 1.00 44.44 119 LYS A O 1
#

Solvent-accessible surface area (backbone atoms only — not comparable to full-atom values): 7183 Å² total; per-residue (Å²): 134,71,79,60,72,51,87,52,94,57,86,54,99,69,70,55,89,81,55,72,47,41,48,41,63,51,55,51,27,60,65,58,52,44,52,44,15,54,49,31,55,77,73,44,54,74,95,82,37,58,46,38,28,32,30,62,43,63,78,84,59,60,90,95,57,74,54,76,98,80,58,22,60,86,65,85,88,57,38,43,60,64,57,35,49,52,35,26,45,75,36,68,30,46,73,38,95,43,79,86,48,40,66,58,54,41,52,51,46,28,46,75,71,68,60,66,80,75,131

pLDDT: mean 76.44, std 19.08, range [33.44, 97.0]

Secondary structure (DSSP, 8-state):
----B-SSS---S---TT---EEEEEESSSSHHHHHHHHHHHHS-STTPPPEEEEEETTTPPTT--BTTTTB---SS-S-HHHHHHHHHHTT-EEES-GGGHHHHHHHHHHHTT-----

Sequence (119 aa):
MRVTTYLRVTISKHVDPDTKGIILIGEIGGGAEERAAEYLKEHNSGPDAKPVVSFIAGLTAPPGRRMGHAGAIISGGKGGAMDKIHALESAGVIVSRSPAQMGNLLLEEMKRLGLSHFK

InterPro domains:
  IPR005811 ATP-citrate synthase/succinyl-CoA ligase, C-terminal domain [PF00549] (15-93)
  IPR016102 Succinyl-CoA synthetase-like [G3DSA:3.40.50.261] (4-116)
  IPR016102 Succinyl-CoA synthetase-like [SSF52210] (16-108)
  IPR017440 ATP-citrate lyase/succinyl-CoA ligase, active site [PS00399] (58-71)